Protein AF-A0A353X0B0-F1 (afdb_monomer_lite)

pLDDT: mean 84.73, std 10.68, range [48.66, 97.31]

Structure (mmCIF, N/CA/C/O backbone):
data_AF-A0A353X0B0-F1
#
_entry.id   AF-A0A353X0B0-F1
#
loop_
_atom_site.group_PDB
_atom_site.id
_atom_site.type_symbol
_atom_site.label_atom_id
_atom_site.label_alt_id
_atom_site.label_comp_id
_atom_site.label_asym_id
_atom_site.label_entity_id
_atom_site.label_seq_id
_atom_site.pdbx_PDB_ins_code
_atom_site.Cartn_x
_atom_site.Cartn_y
_atom_site.Cartn_z
_atom_site.occupancy
_atom_site.B_iso_or_equiv
_atom_site.auth_seq_id
_atom_site.auth_comp_id
_atom_site.auth_asym_id
_atom_site.auth_atom_id
_atom_site.pdbx_PDB_model_num
ATOM 1 N N . THR A 1 1 ? 11.397 -16.574 -0.139 1.00 66.06 1 THR A N 1
ATOM 2 C CA . THR A 1 1 ? 10.897 -15.452 -0.973 1.00 66.06 1 THR A CA 1
ATOM 3 C C . THR A 1 1 ? 11.996 -14.828 -1.841 1.00 66.06 1 THR A C 1
ATOM 5 O O . THR A 1 1 ? 12.083 -13.615 -1.937 1.00 66.06 1 THR A O 1
ATOM 8 N N . ALA A 1 2 ? 12.812 -15.637 -2.532 1.00 86.44 2 ALA A N 1
ATOM 9 C CA . ALA A 1 2 ? 13.888 -15.151 -3.418 1.00 86.44 2 ALA A CA 1
ATOM 10 C C . ALA A 1 2 ? 13.507 -15.220 -4.911 1.00 86.44 2 ALA A C 1
ATOM 12 O O . ALA A 1 2 ? 13.757 -14.290 -5.670 1.00 86.44 2 ALA A O 1
ATOM 13 N N . ARG A 1 3 ? 12.789 -16.278 -5.320 1.00 92.56 3 ARG A N 1
ATOM 14 C CA . ARG A 1 3 ? 12.342 -16.502 -6.709 1.00 92.56 3 ARG A CA 1
ATOM 15 C C . ARG A 1 3 ? 11.528 -15.340 -7.283 1.00 92.56 3 ARG A C 1
ATOM 17 O O . ARG A 1 3 ? 11.746 -14.935 -8.417 1.00 92.56 3 ARG A O 1
ATOM 24 N N . LYS A 1 4 ? 10.603 -14.785 -6.494 1.00 90.06 4 LYS A N 1
ATOM 25 C CA . LYS A 1 4 ? 9.757 -13.663 -6.929 1.00 90.06 4 LYS A CA 1
ATOM 26 C C . LYS A 1 4 ? 10.588 -12.409 -7.224 1.00 90.06 4 LYS A C 1
ATOM 28 O O . LYS A 1 4 ? 10.346 -11.757 -8.231 1.00 90.06 4 LYS A O 1
ATOM 33 N N . LEU A 1 5 ? 11.583 -12.110 -6.386 1.00 91.69 5 LEU A N 1
ATOM 34 C CA . LEU A 1 5 ? 12.497 -10.984 -6.597 1.00 91.69 5 LEU A CA 1
ATOM 35 C C . LEU A 1 5 ? 13.371 -11.195 -7.835 1.00 91.69 5 LEU A C 1
ATOM 37 O O . LEU A 1 5 ? 13.483 -10.283 -8.645 1.00 91.69 5 LEU A O 1
ATOM 41 N N . ALA A 1 6 ? 13.906 -12.403 -8.031 1.00 95.31 6 ALA A N 1
ATOM 42 C CA . ALA A 1 6 ? 14.705 -12.730 -9.212 1.00 95.31 6 ALA A CA 1
ATOM 43 C C . ALA A 1 6 ? 13.932 -12.490 -10.523 1.00 95.31 6 ALA A C 1
ATOM 45 O O . ALA A 1 6 ? 14.455 -11.877 -11.448 1.00 95.31 6 ALA A O 1
ATOM 46 N N . VAL A 1 7 ? 12.658 -12.895 -10.581 1.00 93.12 7 VAL A N 1
ATOM 47 C CA . VAL A 1 7 ? 11.796 -12.667 -11.755 1.00 93.12 7 VAL A CA 1
ATOM 48 C C . VAL A 1 7 ? 11.497 -11.180 -11.968 1.00 93.12 7 VAL A C 1
ATOM 50 O O . VAL A 1 7 ? 11.454 -10.728 -13.111 1.00 93.12 7 VAL A O 1
ATOM 53 N N . ILE A 1 8 ? 11.291 -10.411 -10.894 1.00 93.06 8 ILE A N 1
ATOM 54 C CA . ILE A 1 8 ? 11.082 -8.958 -10.986 1.00 93.06 8 ILE A CA 1
ATOM 55 C C . ILE A 1 8 ? 12.329 -8.285 -11.569 1.00 93.06 8 ILE A C 1
ATOM 57 O O . ILE A 1 8 ? 12.215 -7.561 -12.554 1.00 93.06 8 ILE A O 1
ATOM 61 N N . ILE A 1 9 ? 13.511 -8.585 -11.025 1.00 94.44 9 ILE A N 1
ATOM 62 C CA . ILE A 1 9 ? 14.787 -8.014 -11.478 1.00 94.44 9 ILE A CA 1
ATOM 63 C C . ILE A 1 9 ? 15.072 -8.400 -12.934 1.00 94.44 9 ILE A C 1
ATOM 65 O O . ILE A 1 9 ? 15.417 -7.540 -13.739 1.00 94.44 9 ILE A O 1
ATOM 69 N N . TRP A 1 10 ? 14.852 -9.664 -13.307 1.00 95.88 10 TRP A N 1
ATOM 70 C CA . TRP A 1 10 ? 14.998 -10.118 -14.691 1.00 95.88 10 TRP A CA 1
ATOM 71 C C . TRP A 1 10 ? 14.101 -9.336 -15.653 1.00 95.88 10 TRP A C 1
ATOM 73 O O . TRP A 1 10 ? 14.569 -8.867 -16.685 1.00 95.88 10 TRP A O 1
ATOM 83 N N . ASN A 1 11 ? 12.821 -9.143 -15.312 1.00 94.50 11 ASN A N 1
ATOM 84 C CA . ASN A 1 11 ? 11.916 -8.357 -16.152 1.00 94.50 11 ASN A CA 1
ATOM 85 C C . ASN A 1 11 ? 12.357 -6.891 -16.266 1.00 94.50 11 ASN A C 1
ATOM 87 O O . ASN A 1 11 ? 12.248 -6.336 -17.356 1.00 94.50 11 ASN A O 1
ATOM 91 N N . MET A 1 12 ? 12.871 -6.286 -15.188 1.00 95.69 12 MET A N 1
ATOM 92 C CA . MET A 1 12 ? 13.392 -4.914 -15.229 1.00 95.69 12 MET A CA 1
ATOM 93 C C . MET A 1 12 ? 14.577 -4.786 -16.192 1.00 95.69 12 MET A C 1
ATOM 95 O O . MET A 1 12 ? 14.624 -3.840 -16.971 1.00 95.69 12 MET A O 1
ATOM 99 N N . ILE A 1 13 ? 15.500 -5.754 -16.175 1.00 96.56 13 ILE A N 1
ATOM 100 C CA . ILE A 1 13 ? 16.696 -5.749 -17.030 1.00 96.56 13 ILE A CA 1
ATOM 101 C C . ILE A 1 13 ? 16.339 -6.076 -18.486 1.00 96.56 13 ILE A C 1
ATOM 103 O O . ILE A 1 13 ? 16.734 -5.351 -19.390 1.00 96.56 13 ILE A O 1
ATOM 107 N N . VAL A 1 14 ? 15.574 -7.145 -18.727 1.00 97.31 14 VAL A N 1
ATOM 108 C CA . VAL A 1 14 ? 15.307 -7.647 -20.088 1.00 97.31 14 VAL A CA 1
ATOM 109 C C . VAL A 1 14 ? 14.322 -6.779 -20.857 1.00 97.31 14 VAL A C 1
ATOM 111 O O . VAL A 1 14 ? 14.463 -6.621 -22.065 1.00 97.31 14 VAL A O 1
ATOM 114 N N . L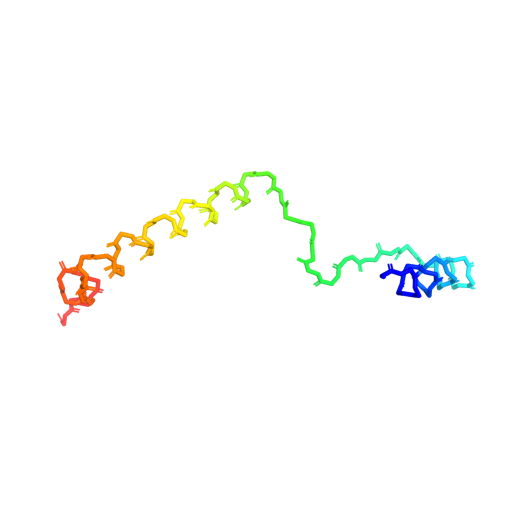YS A 1 15 ? 13.308 -6.227 -20.184 1.00 95.38 15 LYS A N 1
ATOM 115 C CA . LYS A 1 15 ? 12.279 -5.410 -20.843 1.00 95.38 15 LYS A CA 1
ATOM 116 C C . LYS A 1 15 ? 12.562 -3.912 -20.745 1.00 95.38 15 LYS A C 1
ATOM 118 O O . LYS A 1 15 ? 11.847 -3.138 -21.366 1.00 95.38 15 LYS A O 1
ATOM 123 N N . GLY A 1 16 ? 13.546 -3.499 -19.940 1.00 93.38 16 GLY A N 1
ATOM 124 C CA . GLY A 1 16 ? 13.839 -2.085 -19.681 1.00 93.38 16 GLY A CA 1
ATOM 125 C C . GLY A 1 16 ? 12.694 -1.326 -18.998 1.00 93.38 16 GLY A C 1
ATOM 126 O O . GLY A 1 16 ? 12.669 -0.099 -19.028 1.00 93.38 16 GLY A O 1
ATOM 127 N N . VAL A 1 17 ? 11.723 -2.032 -18.405 1.00 90.75 17 VAL A N 1
ATOM 128 C CA . VAL A 1 17 ? 10.548 -1.425 -17.764 1.00 90.75 17 VAL A CA 1
ATOM 129 C C . VAL A 1 17 ? 10.788 -1.324 -16.256 1.00 90.75 17 VAL A C 1
ATOM 131 O O . VAL A 1 17 ? 11.134 -2.331 -15.629 1.00 90.75 17 VAL A O 1
ATOM 134 N N . PRO A 1 18 ? 10.584 -0.148 -15.634 1.00 90.69 18 PRO A N 1
ATOM 135 C CA . PRO A 1 18 ? 10.715 -0.011 -14.191 1.00 90.69 18 PRO A CA 1
ATOM 136 C C . PRO A 1 18 ? 9.667 -0.858 -13.465 1.00 90.69 18 PRO A C 1
ATOM 138 O O . PRO A 1 18 ? 8.529 -1.010 -13.912 1.00 90.69 18 PRO A O 1
ATOM 141 N N . TYR A 1 19 ? 10.037 -1.398 -12.306 1.00 91.12 19 TYR A N 1
ATOM 142 C CA . TYR A 1 19 ? 9.083 -2.124 -11.480 1.00 91.12 19 TYR A CA 1
ATOM 143 C C . TYR A 1 19 ? 7.999 -1.184 -10.945 1.00 91.12 19 TYR A C 1
ATOM 145 O O . TYR A 1 19 ? 8.288 -0.209 -10.251 1.00 91.12 19 TYR A O 1
ATOM 153 N N . VAL A 1 20 ? 6.743 -1.536 -11.214 1.00 87.44 20 VAL A N 1
ATOM 154 C CA . VAL A 1 20 ? 5.565 -0.878 -10.648 1.00 87.44 20 VAL A CA 1
ATOM 155 C C . VAL A 1 20 ? 4.977 -1.792 -9.583 1.00 87.44 20 VAL A C 1
ATOM 157 O O . VAL A 1 20 ? 4.630 -2.943 -9.851 1.00 87.44 20 VAL A O 1
ATOM 160 N N . ASN A 1 21 ? 4.863 -1.286 -8.355 1.00 85.38 21 ASN A N 1
ATOM 161 C CA . ASN A 1 21 ? 4.230 -2.034 -7.276 1.00 85.38 21 ASN A CA 1
ATOM 162 C C . ASN A 1 21 ? 2.717 -2.163 -7.551 1.00 85.38 21 ASN A C 1
ATOM 164 O O . ASN A 1 21 ? 2.044 -1.132 -7.589 1.00 85.38 21 ASN A O 1
ATOM 168 N N . PRO A 1 22 ? 2.153 -3.383 -7.663 1.00 84.94 22 PRO A N 1
ATOM 169 C CA . PRO A 1 22 ? 0.719 -3.574 -7.897 1.00 84.94 22 PRO A CA 1
ATOM 170 C C . PRO A 1 22 ? -0.166 -3.024 -6.768 1.00 84.94 22 PRO A C 1
ATOM 172 O O . PRO A 1 22 ? -1.318 -2.689 -7.009 1.00 84.94 22 PRO A O 1
ATOM 175 N N . ALA A 1 23 ? 0.359 -2.896 -5.545 1.00 82.06 23 ALA A N 1
ATOM 176 C CA . ALA A 1 23 ? -0.362 -2.296 -4.420 1.00 82.06 23 ALA A CA 1
ATOM 177 C C . ALA A 1 23 ? -0.279 -0.754 -4.386 1.00 82.06 23 ALA A C 1
ATOM 179 O O . ALA A 1 23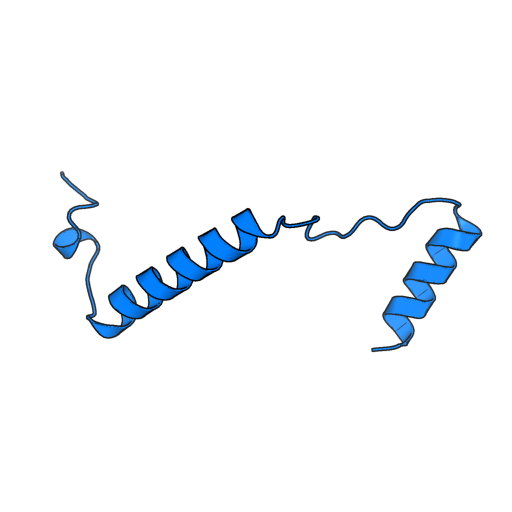 ? -0.857 -0.131 -3.497 1.00 82.06 23 ALA A O 1
ATOM 180 N N . GLY A 1 24 ? 0.462 -0.141 -5.317 1.00 82.44 24 GLY A N 1
ATOM 181 C CA . GLY A 1 24 ? 0.774 1.286 -5.305 1.00 82.44 24 GLY A CA 1
ATOM 182 C C . GLY A 1 24 ? 1.727 1.685 -4.172 1.00 82.44 24 GLY A C 1
ATOM 183 O O . GLY A 1 24 ? 1.970 0.942 -3.215 1.00 82.44 24 GLY A O 1
ATOM 184 N N . TYR A 1 25 ? 2.318 2.874 -4.284 1.00 82.25 25 TYR A N 1
ATOM 185 C CA . TYR A 1 25 ? 3.036 3.472 -3.163 1.00 82.25 25 TYR A CA 1
ATOM 186 C C . TYR A 1 25 ? 2.033 4.177 -2.253 1.00 82.25 25 TYR A C 1
ATOM 188 O O . TYR A 1 25 ? 1.376 5.129 -2.663 1.00 82.25 25 TYR A O 1
ATOM 196 N N . LEU A 1 26 ? 1.922 3.707 -1.012 1.00 84.44 26 LEU A N 1
ATOM 197 C CA . LEU A 1 26 ? 1.104 4.356 0.005 1.00 84.44 26 LEU A CA 1
ATOM 198 C C . LEU A 1 26 ? 1.984 5.297 0.833 1.00 84.44 26 LEU A C 1
ATOM 200 O O . LEU A 1 26 ? 2.919 4.842 1.507 1.00 84.44 26 LEU A O 1
ATOM 204 N N . PHE A 1 27 ? 1.670 6.593 0.804 1.00 86.75 27 PHE A N 1
ATOM 205 C CA . PHE A 1 27 ? 2.386 7.608 1.571 1.00 86.75 27 PHE A CA 1
ATOM 206 C C . PHE A 1 27 ? 2.273 7.355 3.080 1.00 86.75 27 PHE A C 1
ATOM 208 O O . PHE A 1 27 ? 1.343 6.705 3.569 1.00 86.75 27 PHE A O 1
ATOM 215 N N . LEU A 1 28 ? 3.225 7.898 3.844 1.00 88.75 28 LEU A N 1
ATOM 216 C CA . LEU A 1 28 ? 3.260 7.741 5.300 1.00 88.75 28 LEU A CA 1
ATOM 217 C C . LEU A 1 28 ? 1.967 8.237 5.967 1.00 88.75 28 LEU A C 1
ATOM 219 O O . LEU A 1 28 ? 1.454 7.577 6.868 1.00 88.75 28 LEU A O 1
ATOM 223 N N . ASP A 1 29 ? 1.417 9.357 5.496 1.00 89.75 29 ASP A N 1
ATOM 224 C CA . ASP A 1 29 ? 0.159 9.908 6.008 1.00 89.75 29 ASP A CA 1
ATOM 225 C C . ASP A 1 29 ? -1.033 8.970 5.756 1.00 89.75 29 ASP A C 1
ATOM 227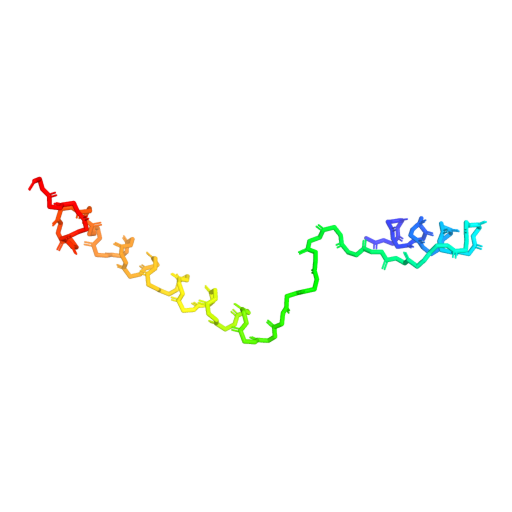 O O . ASP A 1 29 ? -1.801 8.658 6.666 1.00 89.75 29 ASP A O 1
ATOM 231 N N . GLN A 1 30 ? -1.133 8.411 4.548 1.00 87.81 30 GLN A N 1
ATOM 232 C CA . GLN A 1 30 ? -2.176 7.442 4.207 1.00 87.81 30 GLN A CA 1
ATOM 233 C C . GLN A 1 30 ? -2.068 6.174 5.072 1.00 87.81 30 GLN A C 1
ATOM 235 O O . GLN A 1 30 ? -3.076 5.675 5.571 1.00 87.81 30 GLN A O 1
ATOM 240 N N . LYS A 1 31 ? -0.845 5.690 5.338 1.00 88.38 31 LYS A N 1
ATOM 241 C CA . LYS A 1 31 ? -0.611 4.575 6.274 1.00 88.38 31 LYS A CA 1
ATOM 242 C C . LYS A 1 31 ? -1.082 4.905 7.692 1.00 88.38 31 LYS A C 1
ATOM 244 O O . LYS A 1 31 ? -1.698 4.058 8.338 1.00 88.38 31 LYS A O 1
ATOM 249 N N . ARG A 1 32 ? -0.820 6.123 8.180 1.00 90.25 32 ARG A N 1
ATOM 250 C CA . ARG A 1 32 ? -1.274 6.577 9.507 1.00 90.25 32 ARG A CA 1
ATOM 251 C C . ARG A 1 32 ? -2.800 6.637 9.587 1.00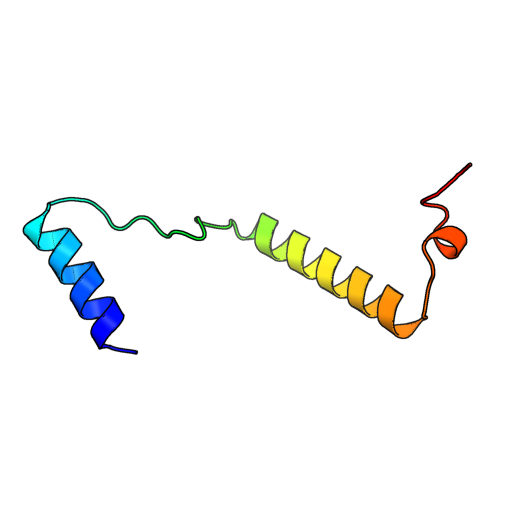 90.25 32 ARG A C 1
ATOM 253 O O . ARG A 1 32 ? -3.360 6.098 10.540 1.00 90.25 32 ARG A O 1
ATOM 260 N N . LYS A 1 33 ? -3.469 7.189 8.568 1.00 90.25 33 LYS A N 1
ATOM 261 C CA . LYS A 1 33 ? -4.941 7.222 8.463 1.00 90.25 33 LYS A CA 1
ATOM 262 C C . LY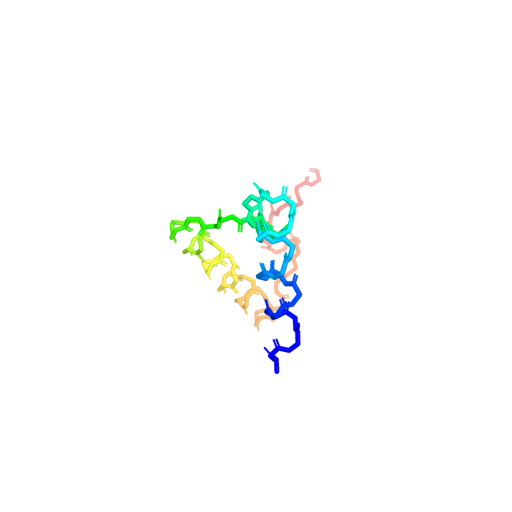S A 1 33 ? -5.550 5.819 8.492 1.00 90.25 33 LYS A C 1
ATOM 264 O O . LYS A 1 33 ? -6.450 5.565 9.287 1.00 90.25 33 LYS A O 1
ATOM 269 N N . LEU A 1 34 ? -5.001 4.872 7.726 1.00 90.38 34 LEU A N 1
ATOM 270 C CA . LEU A 1 34 ? -5.430 3.467 7.782 1.00 90.38 34 LEU A CA 1
ATOM 271 C C . LEU A 1 34 ? -5.222 2.844 9.170 1.00 90.38 34 LEU A C 1
ATOM 273 O O . LEU A 1 34 ? -6.048 2.058 9.632 1.00 90.38 34 LEU A O 1
ATOM 277 N N . GLY A 1 35 ? -4.136 3.204 9.858 1.00 90.88 35 GLY A N 1
ATOM 278 C CA . GLY A 1 35 ? -3.887 2.787 11.236 1.00 90.88 35 GLY A CA 1
ATOM 279 C C . GLY A 1 35 ? -4.963 3.272 12.210 1.00 90.88 35 GLY A C 1
ATOM 280 O O . GLY A 1 35 ? -5.399 2.496 13.061 1.00 90.88 35 GLY A O 1
ATOM 281 N N . LEU A 1 36 ? -5.424 4.518 12.0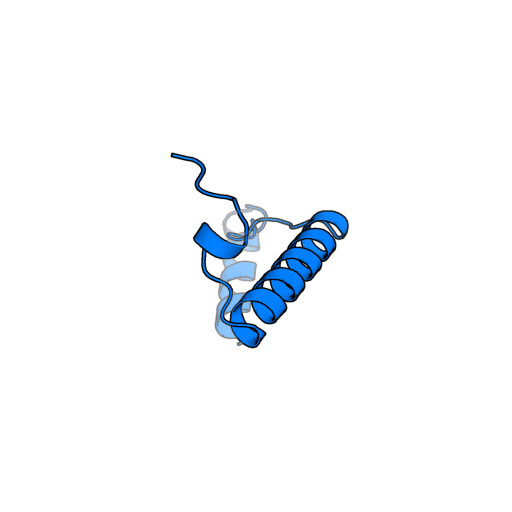67 1.00 90.25 36 LEU A N 1
ATOM 282 C CA . LEU A 1 36 ? -6.526 5.071 12.863 1.00 90.25 36 LEU A CA 1
ATOM 283 C C . LEU A 1 36 ? -7.842 4.347 12.574 1.00 90.25 36 LEU A C 1
ATOM 285 O O . LEU A 1 36 ? -8.479 3.871 13.510 1.00 90.25 36 LEU A O 1
ATOM 289 N N . VAL A 1 37 ? -8.191 4.156 11.298 1.00 89.81 37 VAL A N 1
ATOM 290 C CA . VAL A 1 37 ? -9.386 3.392 10.893 1.00 89.81 37 VAL A CA 1
ATOM 291 C C . VAL A 1 37 ? -9.352 1.977 11.474 1.00 89.81 37 VAL A C 1
ATOM 293 O O . VAL A 1 37 ? -10.342 1.501 12.021 1.00 89.81 37 VAL A O 1
ATOM 296 N N . LYS A 1 38 ? -8.191 1.311 11.448 1.00 91.69 38 LYS A N 1
ATOM 297 C CA . LYS A 1 38 ? -8.023 -0.022 12.043 1.00 91.69 38 LYS A CA 1
ATOM 298 C C . LYS A 1 38 ? -8.236 -0.019 13.561 1.00 91.69 38 LYS A C 1
ATOM 300 O O . LYS A 1 38 ? -8.756 -0.995 14.094 1.00 91.69 38 LYS A O 1
ATOM 305 N N . ARG A 1 39 ? -7.829 1.042 14.268 1.00 90.69 39 ARG A N 1
ATOM 306 C CA . ARG A 1 39 ? -8.076 1.192 15.714 1.00 90.69 39 ARG A CA 1
ATOM 307 C C . ARG A 1 39 ? -9.554 1.426 16.007 1.00 90.69 39 ARG A C 1
ATOM 309 O O . ARG A 1 39 ? -10.068 0.784 16.913 1.00 90.69 39 ARG A O 1
ATOM 316 N N . ILE A 1 40 ? -10.216 2.280 15.227 1.00 87.88 40 ILE A N 1
ATOM 317 C CA . ILE A 1 40 ? -11.660 2.530 15.336 1.00 87.88 40 ILE A CA 1
ATOM 318 C C . ILE A 1 40 ? -12.427 1.225 15.113 1.00 87.88 40 ILE A C 1
ATOM 320 O O . ILE A 1 40 ? -13.212 0.833 15.967 1.00 87.88 40 ILE A O 1
ATOM 324 N N . ARG A 1 41 ? -12.108 0.477 14.048 1.00 86.50 41 ARG A N 1
ATOM 325 C CA . ARG A 1 41 ? -12.723 -0.830 13.773 1.00 86.50 41 ARG A CA 1
ATOM 326 C C . ARG A 1 41 ? -12.548 -1.816 14.927 1.00 86.50 41 ARG A C 1
ATOM 328 O O . ARG A 1 41 ? -13.513 -2.426 15.349 1.00 86.50 41 ARG A O 1
ATOM 335 N N . LYS A 1 42 ? -11.347 -1.898 15.509 1.00 88.75 42 LYS A N 1
ATOM 336 C CA . LYS A 1 42 ? -11.111 -2.730 16.701 1.00 88.75 42 LYS A CA 1
ATOM 337 C C . LYS A 1 42 ? -11.949 -2.312 17.908 1.00 88.75 42 LYS A C 1
ATOM 339 O O . LYS A 1 42 ? -12.295 -3.169 18.709 1.00 88.75 42 LYS A O 1
ATOM 344 N N . GLN A 1 43 ? -12.197 -1.015 18.093 1.00 87.94 43 GLN A N 1
ATOM 345 C CA . GLN A 1 43 ? -13.049 -0.540 19.183 1.00 87.94 43 GLN A CA 1
ATOM 346 C C . GLN A 1 43 ? -14.512 -0.902 18.920 1.00 87.94 43 GLN A C 1
ATOM 348 O O . GLN A 1 43 ? -15.148 -1.432 19.821 1.00 87.94 43 GLN A O 1
ATOM 353 N N . ILE A 1 44 ? -14.997 -0.716 17.689 1.00 85.44 44 ILE A N 1
ATOM 354 C CA . ILE A 1 44 ? -16.331 -1.160 17.257 1.00 85.44 44 ILE A CA 1
ATOM 355 C C . ILE A 1 44 ? -16.502 -2.661 17.517 1.00 85.44 44 ILE A C 1
ATOM 357 O O . ILE A 1 44 ? -17.424 -3.048 18.228 1.00 85.44 44 ILE A O 1
ATOM 361 N N . ASP A 1 45 ? -15.555 -3.483 17.054 1.00 85.38 45 ASP A N 1
ATOM 362 C CA . ASP A 1 45 ? -15.570 -4.935 17.264 1.00 85.38 45 ASP A CA 1
ATOM 363 C C . ASP A 1 45 ? -15.533 -5.297 18.763 1.00 85.38 45 ASP A C 1
ATOM 365 O O . ASP A 1 45 ? -16.203 -6.229 19.198 1.00 85.38 45 ASP A O 1
ATOM 369 N N . LYS A 1 46 ? -14.762 -4.561 19.578 1.00 85.88 46 LYS A N 1
ATOM 370 C CA . LYS A 1 46 ? -14.643 -4.801 21.028 1.00 85.88 46 LYS A CA 1
ATOM 371 C C . LYS A 1 46 ? -15.938 -4.491 21.779 1.00 85.88 46 LYS A C 1
ATOM 373 O O . LYS A 1 46 ? -16.253 -5.188 22.738 1.00 85.88 46 LYS A O 1
ATOM 378 N N . PHE A 1 47 ? -16.624 -3.420 21.395 1.00 84.25 47 PHE A N 1
ATOM 379 C CA . PHE A 1 47 ? -17.848 -2.969 22.053 1.00 84.25 47 PHE A CA 1
ATOM 380 C C . PHE A 1 47 ? -19.116 -3.549 21.413 1.00 84.25 47 PHE A C 1
ATOM 382 O O . PHE A 1 47 ? -20.201 -3.287 21.916 1.00 84.25 47 PHE A O 1
ATOM 389 N N . GLY A 1 48 ? -18.987 -4.345 20.343 1.00 80.62 48 GLY A N 1
ATOM 390 C CA . GLY A 1 48 ? -20.124 -4.940 19.638 1.00 80.62 48 GLY A CA 1
ATOM 391 C C . GLY A 1 48 ? -21.075 -3.895 19.056 1.00 80.62 48 GLY A C 1
ATOM 392 O O . GLY A 1 48 ? -22.262 -4.169 18.935 1.00 80.62 48 GLY A O 1
ATOM 393 N N . LEU A 1 49 ? -20.561 -2.698 18.752 1.00 77.88 49 LEU A N 1
ATOM 394 C CA . LEU A 1 49 ? -21.377 -1.565 18.324 1.00 77.88 49 LEU A CA 1
ATOM 395 C C . LEU A 1 49 ? -21.978 -1.861 16.949 1.00 77.88 49 LEU A C 1
ATOM 397 O O . LEU A 1 49 ? -21.249 -2.166 16.000 1.00 77.88 49 LEU A O 1
ATOM 401 N N . THR A 1 50 ? -23.301 -1.767 16.853 1.00 72.94 50 THR A N 1
ATOM 402 C CA . THR A 1 50 ? -24.043 -1.941 15.601 1.00 72.94 50 THR A CA 1
ATOM 403 C C . THR A 1 50 ? -24.138 -0.614 14.840 1.00 72.94 50 THR A C 1
ATOM 405 O O . THR A 1 50 ? -23.850 0.452 15.387 1.00 72.94 50 THR A O 1
ATOM 408 N N . ASN A 1 51 ? -24.473 -0.637 13.544 1.00 70.75 51 ASN A N 1
ATOM 409 C CA . ASN A 1 51 ? -24.536 0.603 12.753 1.00 70.75 51 ASN A CA 1
ATOM 410 C C . ASN A 1 51 ? -25.657 1.538 13.242 1.00 70.75 51 ASN A C 1
ATOM 412 O O . ASN A 1 51 ? -25.553 2.754 13.054 1.00 70.75 51 ASN A O 1
ATOM 416 N N . GLU A 1 52 ? -26.683 0.972 13.886 1.00 68.81 52 GLU A N 1
ATOM 417 C CA . GLU A 1 52 ? -27.733 1.685 14.609 1.00 68.81 52 GLU A CA 1
ATOM 418 C C . GLU A 1 52 ? -27.155 2.472 15.800 1.00 68.81 52 GLU A C 1
ATOM 420 O O . GLU A 1 52 ? -27.419 3.667 15.928 1.00 68.81 52 GLU A O 1
ATOM 425 N N . ASP A 1 53 ? -26.298 1.847 16.620 1.00 67.25 53 ASP A N 1
ATOM 426 C CA . ASP A 1 53 ? -25.700 2.464 17.822 1.00 67.25 53 ASP A CA 1
ATOM 427 C C . ASP A 1 53 ? -24.742 3.617 17.497 1.00 67.25 53 ASP A C 1
ATOM 429 O O . ASP A 1 53 ? -24.537 4.532 18.296 1.00 67.25 53 ASP A O 1
ATOM 433 N N . ILE A 1 54 ? -24.124 3.565 16.316 1.00 70.88 54 ILE A N 1
ATOM 434 C CA . ILE A 1 54 ? -23.171 4.578 15.844 1.00 70.88 54 ILE A CA 1
ATOM 435 C C . ILE A 1 54 ? -23.911 5.714 15.103 1.00 70.88 54 ILE A C 1
ATOM 437 O O . ILE A 1 54 ? -23.299 6.718 14.742 1.00 70.88 54 ILE A O 1
ATOM 441 N N . GLY A 1 55 ? -25.229 5.587 14.880 1.00 66.38 55 GLY A N 1
ATOM 442 C CA . GLY A 1 55 ? -26.056 6.608 14.227 1.00 66.38 55 GLY A CA 1
ATOM 443 C C . GLY A 1 55 ? -25.711 6.844 12.752 1.00 66.38 55 GLY A C 1
ATOM 444 O O . GLY A 1 55 ? -25.999 7.911 12.217 1.00 66.38 55 GLY A O 1
ATOM 445 N N . ILE A 1 56 ? -25.060 5.875 12.092 1.00 70.25 56 ILE A N 1
ATOM 446 C CA . ILE A 1 56 ? -24.639 5.987 10.681 1.00 70.25 56 ILE A CA 1
ATOM 447 C C . ILE A 1 56 ? -25.826 5.751 9.737 1.00 70.25 56 ILE A C 1
ATOM 449 O O . ILE A 1 56 ? -25.857 6.285 8.629 1.00 70.25 56 ILE A O 1
ATOM 453 N N . ILE A 1 57 ? -26.814 4.975 10.182 1.00 59.12 57 ILE A N 1
ATOM 454 C CA . ILE A 1 57 ? -28.089 4.783 9.492 1.00 59.12 57 ILE A CA 1
ATOM 455 C C . ILE A 1 57 ? -29.174 5.602 10.192 1.00 59.12 57 ILE A C 1
ATOM 457 O O . ILE A 1 57 ? -29.802 5.155 11.144 1.00 59.12 57 ILE A O 1
ATOM 461 N N . THR A 1 58 ? -29.405 6.822 9.718 1.00 54.72 58 THR A N 1
ATOM 462 C CA . THR A 1 58 ? -30.667 7.524 9.976 1.00 54.72 58 THR A CA 1
ATOM 463 C C . THR A 1 58 ? -31.642 7.133 8.869 1.00 54.72 58 THR A C 1
ATOM 465 O O . THR A 1 58 ? -31.343 7.370 7.697 1.00 54.72 58 THR A O 1
ATOM 468 N N . SER A 1 59 ? -32.750 6.479 9.235 1.00 48.66 59 SER A N 1
ATOM 469 C CA . SER A 1 59 ? -33.905 6.283 8.341 1.00 48.66 59 SER A CA 1
ATOM 470 C C . SER A 1 59 ? -34.493 7.614 7.883 1.00 48.66 59 SER A C 1
ATOM 472 O O . SER A 1 59 ? -34.407 8.586 8.668 1.00 48.66 59 SER A O 1
#

Secondary structure (DSSP, 8-state):
--HHHHHHHHHHHHH-PPP--TT-PPPHHHHHHHHHHHHHHHHHHHHT--TTTTT----

Sequence (59 aa):
TARKLAVIIWNMIVKGVPYVNPAGYLFLDQKRKLGLVKRIRKQIDKFGLTNEDIGIITS

Foldseek 3Di:
DVVVVVVQVVCCVPVVDDDADPVHDDDPVNVVVVVVVVVVVVVCVVVVQDCVNVVVDDD

Radius of gyration: 20.5 Å; chains: 1; bounding box: 51×26×43 Å